Protein AF-A0A1C6ETU0-F1 (afdb_monomer_lite)

Secondary structure (DSSP, 8-state):
-HHHHHHHHHHHHHHHHHHHHHHHHHHHTTS-HHHHHIIIIIHHHHHHHSSHHHHHHHHHHHHHHHHTT--THHHHHHHHHHHHHHHHHHHHHHHTT---TTT--S--GGGT-

Structure (mmCIF, N/CA/C/O backbone):
data_AF-A0A1C6ETU0-F1
#
_entry.id   AF-A0A1C6ETU0-F1
#
loop_
_atom_site.group_PDB
_atom_site.id
_atom_site.type_symbol
_atom_site.label_atom_id
_atom_site.label_alt_id
_atom_site.label_comp_id
_atom_site.label_asym_id
_atom_site.label_entity_id
_atom_site.label_seq_id
_atom_site.pdbx_PDB_ins_code
_atom_site.Cartn_x
_atom_site.Cartn_y
_atom_site.Cartn_z
_atom_site.occupancy
_atom_site.B_iso_or_equiv
_atom_site.auth_seq_id
_atom_site.auth_comp_id
_atom_site.auth_asym_id
_atom_site.auth_atom_id
_atom_site.pdbx_PDB_model_num
ATOM 1 N N . MET A 1 1 ? 36.230 11.375 -12.201 1.00 64.69 1 MET A N 1
ATOM 2 C CA . MET A 1 1 ? 35.262 11.366 -11.079 1.00 64.69 1 MET A CA 1
ATOM 3 C C . MET A 1 1 ? 34.368 12.605 -11.121 1.00 64.69 1 MET A C 1
ATOM 5 O O . MET A 1 1 ? 33.172 12.441 -11.279 1.00 64.69 1 MET A O 1
ATOM 9 N N . VAL A 1 2 ? 34.939 13.817 -11.151 1.00 74.12 2 VAL A N 1
ATOM 10 C CA . VAL A 1 2 ? 34.205 15.101 -11.239 1.00 74.12 2 VAL A CA 1
ATOM 11 C C . VAL A 1 2 ? 33.276 15.207 -12.459 1.00 74.12 2 VAL A C 1
ATOM 13 O O . VAL A 1 2 ? 32.0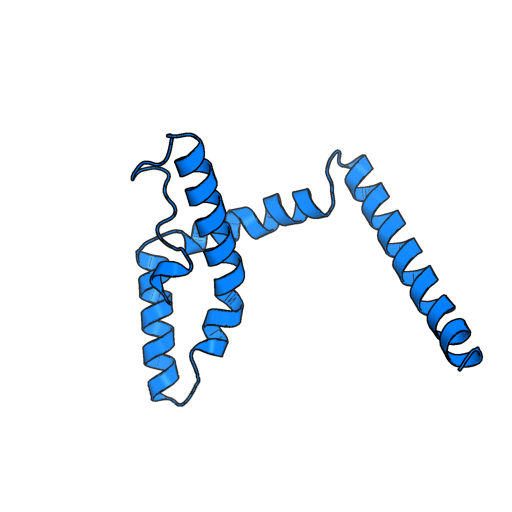99 15.504 -12.306 1.00 74.12 2 VAL A O 1
ATOM 16 N N . SER A 1 3 ? 33.759 14.878 -13.664 1.00 79.31 3 SER A N 1
ATOM 17 C CA . SER A 1 3 ? 32.939 14.939 -14.889 1.00 79.31 3 SER A CA 1
ATOM 18 C C . SER A 1 3 ? 31.667 14.078 -14.821 1.00 79.31 3 SER A C 1
ATOM 20 O O . SER A 1 3 ? 30.626 14.526 -15.286 1.00 79.31 3 SER A O 1
ATOM 22 N N . LYS A 1 4 ? 31.700 12.907 -14.164 1.00 78.19 4 LYS A N 1
ATOM 23 C CA . LYS A 1 4 ? 30.503 12.063 -13.994 1.00 78.19 4 LYS A CA 1
ATOM 24 C C . LYS A 1 4 ? 29.452 12.728 -13.096 1.00 78.19 4 LYS A C 1
ATOM 26 O O . LYS A 1 4 ? 28.267 12.635 -13.395 1.00 78.19 4 LYS A O 1
ATOM 31 N N . SER A 1 5 ? 29.875 13.437 -12.048 1.00 78.44 5 SER A N 1
ATOM 32 C CA . SER A 1 5 ? 28.970 14.209 -11.188 1.00 78.44 5 SER A CA 1
ATOM 33 C C . SER A 1 5 ? 28.330 15.386 -11.935 1.00 78.44 5 SER A C 1
ATOM 35 O O . SER A 1 5 ? 27.138 15.624 -11.780 1.00 78.44 5 SER A O 1
ATOM 37 N N . PHE A 1 6 ? 29.080 16.075 -12.805 1.00 80.62 6 PHE A N 1
ATOM 38 C CA . PHE A 1 6 ? 28.527 17.138 -13.657 1.00 80.62 6 PHE A CA 1
ATOM 39 C C . PHE A 1 6 ? 27.579 16.600 -14.738 1.00 80.62 6 PHE A C 1
ATOM 41 O O . PHE A 1 6 ? 26.575 17.238 -15.037 1.00 80.62 6 PHE A O 1
ATOM 48 N N . THR A 1 7 ? 27.833 15.409 -15.286 1.00 87.12 7 THR A N 1
ATOM 49 C CA . THR A 1 7 ? 26.896 14.761 -16.218 1.00 87.12 7 THR A CA 1
ATOM 50 C C . THR A 1 7 ? 25.598 14.342 -15.525 1.00 87.12 7 THR A C 1
ATOM 52 O O . THR A 1 7 ? 24.532 14.490 -16.113 1.00 87.12 7 THR A O 1
ATOM 55 N N . ALA A 1 8 ? 25.655 13.876 -14.273 1.00 90.31 8 ALA A N 1
ATOM 56 C CA . ALA A 1 8 ? 24.465 13.527 -13.490 1.00 90.31 8 ALA A CA 1
ATOM 57 C C . ALA A 1 8 ? 23.627 14.751 -13.063 1.00 90.31 8 ALA A C 1
ATOM 59 O O . ALA A 1 8 ? 22.438 14.610 -12.775 1.00 90.31 8 ALA A O 1
ATOM 60 N N . LEU A 1 9 ? 24.219 15.951 -13.062 1.00 92.75 9 LEU A N 1
ATOM 61 C CA . LEU A 1 9 ? 23.538 17.190 -12.685 1.00 92.75 9 LEU A CA 1
ATOM 62 C C . LEU A 1 9 ? 22.374 17.521 -13.626 1.00 92.75 9 LEU A C 1
ATOM 64 O O . LEU A 1 9 ? 21.317 17.937 -13.162 1.00 92.75 9 LEU A O 1
ATOM 68 N N . VAL A 1 10 ? 22.546 17.313 -14.935 1.00 92.00 10 VAL A N 1
ATOM 69 C CA . VAL A 1 10 ? 21.516 17.663 -15.926 1.00 92.00 10 VAL A CA 1
ATOM 70 C C . VAL A 1 10 ? 20.253 16.801 -15.756 1.00 92.00 10 VAL A C 1
ATOM 72 O O . VAL A 1 10 ? 19.179 17.383 -15.586 1.00 92.00 10 VAL A O 1
ATOM 75 N N . PRO A 1 11 ? 20.332 15.453 -15.693 1.00 93.75 11 PRO A N 1
ATOM 76 C CA . PRO A 1 11 ? 19.182 14.626 -15.328 1.00 93.75 11 PRO A CA 1
ATOM 77 C C . PRO A 1 11 ? 18.592 14.986 -13.959 1.00 93.75 11 PRO A C 1
ATOM 79 O O . PRO A 1 11 ? 17.373 15.028 -13.817 1.00 93.75 11 PRO A O 1
ATOM 82 N N . GLY A 1 12 ? 19.434 15.292 -12.965 1.00 95.81 12 GLY A N 1
ATOM 83 C CA . GLY A 1 12 ? 18.983 15.666 -11.623 1.00 95.81 12 GLY A CA 1
ATOM 84 C C . GLY A 1 12 ? 18.130 16.936 -11.608 1.00 95.81 12 GLY A C 1
ATOM 85 O O . GLY A 1 12 ? 17.050 16.941 -11.020 1.00 95.81 12 GLY A O 1
ATOM 86 N N . ILE A 1 13 ? 18.565 17.988 -12.308 1.00 96.19 13 ILE A N 1
ATOM 87 C CA . ILE A 1 13 ? 17.804 19.240 -12.438 1.00 96.19 13 ILE A CA 1
ATOM 88 C C . ILE A 1 13 ? 16.452 18.977 -13.105 1.00 96.19 13 ILE A C 1
ATOM 90 O O . ILE A 1 13 ? 15.437 19.480 -12.632 1.00 96.19 13 ILE A O 1
ATOM 94 N N . ILE A 1 14 ? 16.415 18.160 -14.162 1.00 96.50 14 ILE A N 1
ATOM 95 C CA . ILE A 1 14 ? 15.161 17.830 -14.852 1.00 96.50 14 ILE A CA 1
ATOM 96 C C . ILE A 1 14 ? 14.187 17.120 -13.900 1.00 96.50 14 ILE A C 1
ATOM 98 O O . ILE A 1 14 ? 13.024 17.510 -13.822 1.00 96.50 14 ILE A O 1
ATOM 102 N N . VAL A 1 15 ? 14.655 16.131 -13.132 1.00 96.88 15 VAL A N 1
ATOM 103 C CA . VAL A 1 15 ? 13.821 15.419 -12.147 1.00 96.88 15 VAL A CA 1
ATOM 104 C C . VAL A 1 15 ? 13.291 16.368 -11.073 1.00 96.88 15 VAL A C 1
ATOM 106 O O . VAL A 1 15 ? 12.105 16.307 -10.745 1.00 96.88 15 VAL A O 1
ATOM 109 N N . VAL A 1 16 ? 14.131 17.266 -10.546 1.00 97.19 16 VAL A N 1
ATOM 110 C CA . VAL A 1 16 ? 13.714 18.251 -9.534 1.00 97.19 16 VAL A CA 1
ATOM 111 C C . VAL A 1 16 ? 12.669 19.206 -10.102 1.00 97.19 16 VAL A C 1
ATOM 113 O O . VAL A 1 16 ? 11.655 19.442 -9.452 1.00 97.19 16 VAL A O 1
ATOM 116 N N . LEU A 1 17 ? 12.871 19.717 -11.319 1.00 97.69 17 LEU A N 1
ATOM 117 C CA . LEU A 1 17 ? 11.917 20.616 -11.969 1.00 97.69 17 LEU A CA 1
ATOM 118 C C . LEU A 1 17 ? 10.567 19.934 -12.202 1.00 97.69 17 LEU A C 1
ATOM 120 O O . LEU A 1 17 ? 9.536 20.504 -11.854 1.00 97.69 17 LEU A O 1
ATOM 124 N N . ILE A 1 18 ? 10.561 18.704 -12.725 1.00 96.81 18 ILE A N 1
ATOM 125 C CA . ILE A 1 18 ? 9.328 17.922 -12.903 1.00 96.81 18 ILE A CA 1
ATOM 126 C C . ILE A 1 18 ? 8.642 17.694 -11.552 1.00 96.81 18 ILE A C 1
ATOM 128 O O . ILE A 1 18 ? 7.442 17.927 -11.428 1.00 96.81 18 ILE A O 1
ATOM 132 N N . SER A 1 19 ? 9.397 17.293 -10.527 1.00 95.81 19 SER A N 1
ATOM 133 C CA . SER A 1 19 ? 8.854 17.052 -9.184 1.00 95.81 19 SER A CA 1
ATOM 134 C C . SER A 1 19 ? 8.251 18.320 -8.576 1.00 95.81 19 SER A C 1
ATOM 136 O O . SER A 1 19 ? 7.194 18.256 -7.954 1.00 95.81 19 SER A O 1
ATOM 138 N N . LEU A 1 20 ? 8.882 19.479 -8.787 1.00 96.44 20 LEU A N 1
ATOM 139 C CA . LEU A 1 20 ? 8.386 20.768 -8.307 1.00 96.44 20 LEU A CA 1
ATOM 140 C C . LEU A 1 20 ? 7.099 21.182 -9.027 1.00 96.44 20 LEU A C 1
ATOM 142 O O . LEU A 1 20 ? 6.160 21.638 -8.379 1.00 96.44 20 LEU A O 1
ATOM 146 N N . ILE A 1 21 ? 7.029 20.984 -10.347 1.00 96.81 21 ILE A N 1
ATOM 147 C CA . ILE A 1 21 ? 5.814 21.241 -11.132 1.00 96.81 21 ILE A CA 1
ATOM 148 C C . ILE A 1 21 ? 4.669 20.354 -10.636 1.00 96.81 21 ILE A C 1
ATOM 150 O O . ILE A 1 21 ? 3.583 20.860 -10.358 1.00 96.81 21 ILE A O 1
ATOM 154 N N . LEU A 1 22 ? 4.912 19.050 -10.474 1.00 95.38 22 LEU A N 1
ATOM 155 C CA . LEU A 1 22 ? 3.914 18.116 -9.950 1.00 95.38 22 LEU A CA 1
ATOM 156 C C . LEU A 1 22 ? 3.460 18.517 -8.544 1.00 95.38 22 LEU A C 1
ATOM 158 O O . LEU A 1 22 ? 2.261 18.566 -8.284 1.00 95.38 22 LEU A O 1
ATOM 162 N N . ASN A 1 23 ? 4.393 18.861 -7.654 1.00 95.12 23 ASN A N 1
ATOM 163 C CA . ASN A 1 23 ? 4.058 19.337 -6.315 1.00 95.12 23 ASN A CA 1
ATOM 164 C C . ASN A 1 23 ? 3.177 20.595 -6.361 1.00 95.12 23 ASN A C 1
ATOM 166 O O . ASN A 1 23 ? 2.165 20.640 -5.668 1.00 95.12 23 ASN A O 1
ATOM 170 N N . GLY A 1 24 ? 3.502 21.561 -7.226 1.00 96.06 24 GLY A N 1
ATOM 171 C CA . GLY A 1 24 ? 2.680 22.748 -7.451 1.00 96.06 24 GLY A CA 1
ATOM 172 C C . GLY A 1 24 ? 1.253 22.405 -7.887 1.00 96.06 24 GLY A C 1
ATOM 173 O O . GLY A 1 24 ? 0.305 22.941 -7.320 1.00 96.06 24 GLY A O 1
ATOM 174 N N . ILE A 1 25 ? 1.083 21.470 -8.830 1.00 96.56 25 ILE A N 1
ATOM 175 C CA . ILE A 1 25 ? -0.241 20.998 -9.276 1.00 96.56 25 ILE A CA 1
ATOM 176 C C . ILE A 1 25 ? -1.044 20.429 -8.098 1.00 96.56 25 ILE A C 1
ATOM 178 O O . ILE A 1 25 ? -2.189 20.828 -7.895 1.00 96.56 25 ILE A O 1
ATOM 182 N N . PHE A 1 26 ? -0.450 19.544 -7.293 1.00 95.81 26 PHE A N 1
ATOM 183 C CA . PHE A 1 26 ? -1.144 18.959 -6.142 1.00 95.81 26 PHE A CA 1
ATOM 184 C C . PHE A 1 26 ? -1.487 20.000 -5.070 1.00 95.81 26 PHE A C 1
ATOM 186 O O . PHE A 1 26 ? -2.593 19.966 -4.530 1.00 95.81 26 PHE A O 1
ATOM 193 N N . LEU A 1 27 ? -0.609 20.981 -4.834 1.00 95.06 27 LEU A N 1
ATOM 194 C CA . LEU A 1 27 ? -0.899 22.100 -3.934 1.00 95.06 27 LEU A CA 1
ATOM 195 C C . LEU A 1 27 ? -2.107 22.920 -4.407 1.00 95.06 27 LEU A C 1
ATOM 197 O O . LEU A 1 27 ? -2.957 23.262 -3.587 1.00 95.06 27 LEU A O 1
ATOM 201 N N . PHE A 1 28 ? -2.241 23.185 -5.713 1.00 94.75 28 PHE A N 1
ATOM 202 C CA . PHE A 1 28 ? -3.439 23.838 -6.267 1.00 94.75 28 PHE A CA 1
ATOM 203 C C . PHE A 1 28 ? -4.710 22.997 -6.099 1.00 94.75 28 PHE A C 1
ATOM 205 O O . PHE A 1 28 ? -5.798 23.553 -5.965 1.00 94.75 28 PHE A O 1
ATOM 212 N N . MET A 1 29 ? -4.582 21.671 -6.075 1.00 93.62 29 MET A N 1
ATOM 213 C CA . MET A 1 29 ? -5.677 20.742 -5.778 1.00 93.62 29 MET A CA 1
ATOM 214 C C . MET A 1 29 ? -5.961 20.607 -4.269 1.00 93.62 29 MET A C 1
ATOM 216 O O . MET A 1 29 ? -6.861 19.860 -3.892 1.00 93.62 29 MET A O 1
ATOM 220 N N . GLY A 1 30 ? -5.214 21.302 -3.401 1.00 95.06 30 GLY A N 1
ATOM 221 C CA . GLY A 1 30 ? -5.379 21.245 -1.946 1.00 95.06 30 GLY A CA 1
ATOM 222 C C . GLY A 1 30 ? -4.907 19.933 -1.312 1.00 95.06 30 GLY A C 1
ATOM 223 O O . GLY A 1 30 ? -5.371 19.578 -0.232 1.00 95.06 30 GLY A O 1
ATOM 224 N N . THR A 1 31 ? -4.016 19.193 -1.975 1.00 95.38 31 THR A N 1
ATOM 225 C CA . THR A 1 31 ? -3.502 17.899 -1.504 1.00 95.38 31 THR A CA 1
ATOM 226 C C . THR A 1 31 ? -1.989 17.795 -1.716 1.00 95.38 31 THR A C 1
ATOM 228 O O . THR A 1 31 ? -1.357 18.679 -2.296 1.00 95.38 31 THR A O 1
ATOM 231 N N . THR A 1 32 ? -1.376 16.716 -1.241 1.00 95.62 32 THR A N 1
ATOM 232 C CA . THR A 1 32 ? -0.001 16.360 -1.604 1.00 95.62 32 THR A CA 1
ATOM 233 C C . THR A 1 32 ? -0.026 15.223 -2.621 1.00 95.62 32 THR A C 1
ATOM 235 O O . THR A 1 32 ? -0.980 14.454 -2.681 1.00 95.62 32 THR A O 1
ATOM 238 N N . MET A 1 33 ? 1.032 15.074 -3.425 1.00 93.69 33 MET A N 1
ATOM 239 C CA . MET A 1 33 ? 1.142 13.924 -4.336 1.00 93.69 33 MET A CA 1
ATOM 240 C C . MET A 1 33 ? 1.008 12.596 -3.577 1.00 93.69 33 MET A C 1
ATOM 242 O O . MET A 1 33 ? 0.369 11.666 -4.059 1.00 93.69 33 MET A O 1
ATOM 246 N N . HIS A 1 34 ? 1.607 12.525 -2.386 1.00 93.25 34 HIS A N 1
ATOM 247 C CA . HIS A 1 34 ? 1.542 11.349 -1.532 1.00 93.25 34 HIS A CA 1
ATOM 248 C C . HIS A 1 34 ? 0.107 11.071 -1.080 1.00 93.25 34 HIS A C 1
ATOM 250 O O . HIS A 1 34 ? -0.376 9.961 -1.277 1.00 93.25 34 HIS A O 1
ATOM 256 N N . ASP A 1 35 ? -0.595 12.076 -0.555 1.00 94.38 35 ASP A N 1
ATOM 257 C CA . ASP A 1 35 ? -1.973 11.910 -0.082 1.00 94.38 35 ASP A CA 1
ATOM 258 C C . ASP A 1 35 ? -2.932 11.604 -1.229 1.00 94.38 35 ASP A C 1
ATOM 260 O O . ASP A 1 35 ? -3.842 10.793 -1.074 1.00 94.38 35 ASP A O 1
ATOM 264 N N . PHE A 1 36 ? -2.711 12.185 -2.408 1.00 95.06 36 PHE A N 1
ATOM 265 C CA . PHE A 1 36 ? -3.481 11.855 -3.600 1.00 95.06 36 PHE A CA 1
ATOM 266 C C . PHE A 1 36 ? -3.308 10.383 -3.990 1.00 95.06 36 PHE A C 1
ATOM 268 O O . PHE A 1 36 ? -4.294 9.678 -4.181 1.00 95.06 36 PHE A O 1
ATOM 275 N N . ILE A 1 37 ? -2.069 9.886 -4.068 1.00 94.06 37 ILE A N 1
ATOM 276 C CA . ILE A 1 37 ? -1.806 8.469 -4.370 1.00 94.06 37 ILE A CA 1
ATOM 277 C C . ILE A 1 37 ? -2.375 7.574 -3.265 1.00 94.06 37 ILE A C 1
ATOM 279 O O . ILE A 1 37 ? -3.008 6.560 -3.557 1.00 94.06 37 ILE A O 1
ATOM 283 N N . TYR A 1 38 ? -2.193 7.953 -2.002 1.00 94.19 38 TYR A N 1
ATOM 284 C CA . TYR A 1 38 ? -2.719 7.214 -0.863 1.00 94.19 38 TYR A CA 1
ATOM 285 C C . TYR A 1 38 ? -4.244 7.073 -0.952 1.00 94.19 38 TYR A C 1
ATOM 287 O O . TYR A 1 38 ? -4.769 5.964 -0.918 1.00 94.19 38 TYR A O 1
ATOM 295 N N . THR A 1 39 ? -4.958 8.178 -1.145 1.00 94.25 39 THR A N 1
ATOM 296 C CA . THR A 1 39 ? -6.427 8.200 -1.173 1.00 94.25 39 THR A CA 1
ATOM 297 C C . THR A 1 39 ? -7.017 7.556 -2.425 1.00 94.25 39 THR A C 1
ATOM 299 O O . THR A 1 39 ? -7.982 6.803 -2.321 1.00 94.25 39 THR A O 1
ATOM 302 N N . VAL A 1 40 ? -6.453 7.822 -3.606 1.00 95.06 40 VAL A N 1
ATOM 303 C CA . VAL A 1 40 ? -7.011 7.354 -4.886 1.00 95.06 40 VAL A CA 1
ATOM 304 C C . VAL A 1 40 ? -6.613 5.913 -5.196 1.00 95.06 40 VAL A C 1
ATOM 306 O O . VAL A 1 40 ? -7.390 5.190 -5.816 1.00 95.06 40 VAL A O 1
ATOM 309 N N . LEU A 1 41 ? -5.415 5.486 -4.789 1.00 94.44 41 LEU A N 1
ATOM 310 C CA . LEU A 1 41 ? -4.871 4.173 -5.136 1.00 94.44 41 LEU A CA 1
ATOM 311 C C . LEU A 1 41 ? -4.719 3.267 -3.913 1.00 94.44 41 LEU A C 1
ATOM 313 O O . LEU A 1 41 ? -5.250 2.158 -3.909 1.00 94.44 41 LEU A O 1
ATOM 317 N N . GLN A 1 42 ? -4.007 3.712 -2.875 1.00 94.38 42 GLN A N 1
ATOM 318 C CA . GLN A 1 42 ? -3.657 2.829 -1.760 1.00 94.38 42 GLN A CA 1
ATOM 319 C C . GLN A 1 42 ? -4.878 2.421 -0.927 1.00 94.38 42 GLN A C 1
ATOM 321 O O . GLN A 1 42 ? -5.014 1.246 -0.609 1.00 94.38 42 GLN A O 1
ATOM 326 N N . VAL A 1 43 ? -5.770 3.348 -0.565 1.00 93.62 43 VAL A N 1
ATOM 327 C CA . VAL A 1 43 ? -6.960 3.065 0.262 1.00 93.62 43 VAL A CA 1
ATOM 328 C C . VAL A 1 43 ? -7.908 2.063 -0.418 1.00 93.62 43 VAL A C 1
ATOM 330 O O . VAL A 1 43 ? -8.231 1.055 0.214 1.00 93.62 43 VAL A O 1
ATOM 333 N N . PRO A 1 44 ? -8.303 2.229 -1.698 1.00 94.25 44 PRO A N 1
ATOM 334 C CA . PRO A 1 44 ? -9.129 1.231 -2.377 1.00 94.25 44 PRO A CA 1
ATOM 335 C C . PRO A 1 44 ? -8.462 -0.145 -2.457 1.00 94.25 44 PRO A C 1
ATOM 337 O O . PRO A 1 44 ? -9.113 -1.157 -2.209 1.00 94.25 44 PRO A O 1
ATOM 340 N N . LEU A 1 45 ? -7.162 -0.196 -2.770 1.00 93.75 45 LEU A N 1
ATOM 341 C CA . LEU A 1 45 ? -6.431 -1.460 -2.867 1.00 93.75 45 LEU A CA 1
ATOM 342 C C . LEU A 1 45 ? -6.274 -2.152 -1.505 1.00 93.75 45 LEU A C 1
ATOM 344 O O . LEU A 1 45 ? -6.445 -3.365 -1.433 1.00 93.75 45 LEU A O 1
ATOM 348 N N . GLN A 1 46 ? -6.014 -1.400 -0.433 1.00 93.50 46 GLN A N 1
ATOM 349 C CA . GLN A 1 46 ? -5.981 -1.917 0.942 1.00 93.50 46 GLN A CA 1
ATOM 350 C C . GLN A 1 46 ? -7.322 -2.540 1.341 1.00 93.50 46 GLN A C 1
ATOM 352 O O . GLN A 1 46 ? -7.347 -3.641 1.893 1.00 93.50 46 GLN A O 1
ATOM 357 N N . GLY A 1 47 ? -8.434 -1.883 0.991 1.00 90.94 47 GLY A N 1
ATOM 358 C CA . GLY A 1 47 ? -9.781 -2.403 1.228 1.00 90.94 47 GLY A CA 1
ATOM 359 C C . GLY A 1 47 ? -10.073 -3.706 0.475 1.00 90.94 47 GLY A C 1
ATOM 360 O O . GLY A 1 47 ? -10.763 -4.578 0.995 1.00 90.94 47 GLY A O 1
ATOM 361 N N . LEU A 1 48 ? -9.509 -3.893 -0.724 1.00 92.00 48 LEU A N 1
ATOM 362 C CA . LEU A 1 48 ? -9.619 -5.168 -1.447 1.00 92.00 48 LEU A CA 1
ATOM 363 C C . LEU A 1 48 ? -8.832 -6.290 -0.764 1.00 92.00 48 LEU A C 1
ATOM 365 O O . LEU A 1 48 ? -9.243 -7.449 -0.823 1.00 92.00 48 LEU A O 1
ATOM 369 N N . THR A 1 49 ? -7.712 -5.963 -0.118 1.00 93.69 49 THR A N 1
ATOM 370 C CA . THR A 1 49 ? -6.844 -6.950 0.533 1.00 93.69 49 THR A CA 1
ATOM 371 C C . THR A 1 49 ? -7.143 -7.163 2.011 1.00 93.69 49 THR A C 1
ATOM 373 O O . THR A 1 49 ? -6.522 -8.033 2.603 1.00 93.69 49 THR A O 1
ATOM 376 N N . SER A 1 50 ? -8.066 -6.421 2.627 1.00 94.00 50 SER A N 1
ATOM 377 C CA . SER A 1 50 ? -8.297 -6.456 4.081 1.00 94.00 50 SER A CA 1
ATOM 378 C C . SER A 1 50 ? -9.145 -7.631 4.575 1.00 94.00 50 SER A C 1
ATOM 380 O O . SER A 1 50 ? -9.262 -7.833 5.782 1.00 94.00 50 SER A O 1
ATOM 382 N N . SER A 1 51 ? -9.726 -8.434 3.682 1.00 93.69 51 SER A N 1
ATOM 383 C CA . SER A 1 51 ? -10.678 -9.491 4.043 1.00 93.69 51 SER A CA 1
ATOM 384 C C . SER A 1 51 ? -10.045 -10.881 4.198 1.00 93.69 51 SER A C 1
ATOM 386 O O . SER A 1 51 ? -9.009 -11.195 3.607 1.00 93.69 51 SER A O 1
ATOM 388 N N . VAL A 1 52 ? -10.723 -11.767 4.941 1.00 93.19 52 VAL A N 1
ATOM 389 C CA . VAL A 1 52 ? -10.357 -13.197 5.051 1.00 93.19 52 VAL A CA 1
ATOM 390 C C . VAL A 1 52 ? -10.324 -13.857 3.672 1.00 93.19 52 VAL A C 1
ATOM 392 O O . VAL A 1 52 ? -9.437 -14.657 3.372 1.00 93.19 52 VAL A O 1
ATOM 395 N N . GLN A 1 53 ? -11.290 -13.515 2.819 1.00 93.56 53 GLN A N 1
ATOM 396 C CA . GLN A 1 53 ? -11.407 -14.043 1.465 1.00 93.56 53 GLN A CA 1
ATOM 397 C C . GLN A 1 53 ? -10.197 -13.645 0.618 1.00 93.56 53 GLN A C 1
ATOM 399 O O . GLN A 1 53 ? -9.667 -14.485 -0.108 1.00 93.56 53 GLN A O 1
ATOM 404 N N . ALA A 1 54 ? -9.720 -12.403 0.751 1.00 93.19 54 ALA A N 1
ATOM 405 C CA . ALA A 1 54 ? -8.534 -11.934 0.044 1.00 93.19 54 ALA A CA 1
ATOM 406 C C . ALA A 1 54 ? -7.284 -12.731 0.442 1.00 93.19 54 ALA A C 1
ATOM 408 O O . ALA A 1 54 ? -6.594 -13.255 -0.432 1.00 93.19 54 ALA A O 1
ATOM 409 N N . ILE A 1 55 ? -7.030 -12.912 1.742 1.00 94.94 55 ILE A N 1
ATOM 410 C CA . ILE A 1 55 ? -5.891 -13.715 2.219 1.00 94.94 55 ILE A CA 1
ATOM 411 C C . ILE A 1 55 ? -5.999 -15.175 1.792 1.00 94.94 55 ILE A C 1
ATOM 413 O O . ILE A 1 55 ? -5.017 -15.765 1.344 1.00 94.94 55 ILE A O 1
ATOM 417 N N . THR A 1 56 ? -7.194 -15.755 1.874 1.00 95.19 56 THR A N 1
ATOM 418 C CA . THR A 1 56 ? -7.424 -17.141 1.443 1.00 95.19 56 THR A CA 1
ATOM 419 C C . THR A 1 56 ? -7.130 -17.304 -0.049 1.00 95.19 56 THR A C 1
ATOM 421 O O . THR A 1 56 ? -6.499 -18.281 -0.455 1.00 95.19 56 THR A O 1
ATOM 424 N N . MET A 1 57 ? -7.528 -16.330 -0.874 1.00 95.44 57 MET A N 1
ATOM 425 C CA . MET A 1 57 ? -7.220 -16.308 -2.304 1.00 95.44 57 MET A CA 1
ATOM 426 C C . MET A 1 57 ? -5.712 -16.186 -2.557 1.00 95.44 57 MET A C 1
ATOM 428 O O . MET A 1 57 ? -5.183 -16.917 -3.393 1.00 95.44 57 MET A O 1
ATOM 432 N N . VAL A 1 58 ? -5.005 -15.326 -1.813 1.00 95.44 58 VAL A N 1
ATOM 433 C CA . VAL A 1 58 ? -3.538 -15.189 -1.897 1.00 95.44 58 VAL A CA 1
ATOM 434 C C . VAL A 1 58 ? -2.843 -16.504 -1.540 1.00 95.44 58 VAL A C 1
ATOM 436 O O . VAL A 1 58 ? -2.017 -16.985 -2.313 1.00 95.44 58 VAL A O 1
ATOM 439 N N . ALA A 1 59 ? -3.213 -17.137 -0.425 1.00 94.62 59 ALA A N 1
ATOM 440 C CA . ALA A 1 59 ? -2.654 -18.425 -0.015 1.00 94.62 59 ALA A CA 1
ATOM 441 C C . ALA A 1 59 ? -2.933 -19.533 -1.049 1.00 94.62 59 ALA A C 1
ATOM 443 O O . ALA A 1 59 ? -2.049 -20.330 -1.369 1.00 94.62 59 ALA A O 1
ATOM 444 N N . THR A 1 60 ? -4.137 -19.542 -1.630 1.00 95.88 60 THR A N 1
ATOM 445 C CA . THR A 1 60 ? -4.523 -20.486 -2.690 1.00 95.88 60 THR A CA 1
ATOM 446 C C . THR A 1 60 ? -3.693 -20.276 -3.955 1.00 95.88 60 THR A C 1
ATOM 448 O O . THR A 1 60 ? -3.176 -21.244 -4.510 1.00 95.88 60 THR A O 1
ATOM 451 N N . LEU A 1 61 ? -3.519 -19.026 -4.396 1.00 96.38 61 LEU A N 1
ATOM 452 C CA . LEU A 1 61 ? -2.668 -18.677 -5.536 1.00 96.38 61 LEU A CA 1
ATOM 453 C C . LEU A 1 61 ? -1.216 -19.082 -5.291 1.00 96.38 61 LEU A C 1
ATOM 455 O O . LEU A 1 61 ? -0.606 -19.679 -6.172 1.00 96.38 61 LEU A O 1
ATOM 459 N N . ASN A 1 62 ? -0.685 -18.819 -4.098 1.00 95.94 62 ASN A N 1
ATOM 460 C CA . ASN A 1 62 ? 0.673 -19.209 -3.725 1.00 95.94 62 ASN A CA 1
ATOM 461 C C . ASN A 1 62 ? 0.870 -20.725 -3.822 1.00 95.94 62 ASN A C 1
ATOM 463 O O . ASN A 1 62 ? 1.827 -21.175 -4.450 1.00 95.94 62 ASN A O 1
ATOM 467 N N . GLY A 1 63 ? -0.053 -21.516 -3.265 1.00 95.69 63 GL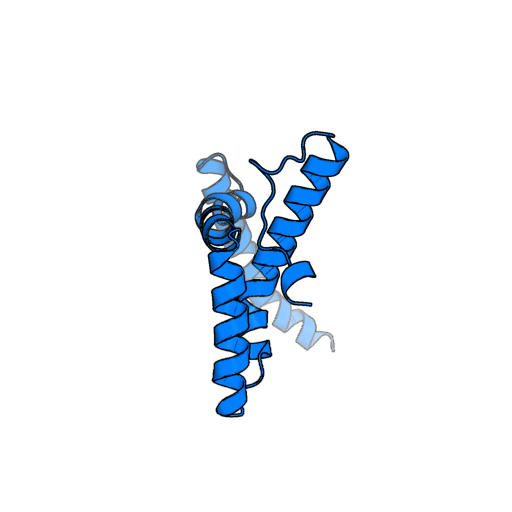Y A N 1
ATOM 468 C CA . GLY A 1 63 ? -0.002 -22.977 -3.358 1.00 95.69 63 GLY A CA 1
ATOM 469 C C . GLY A 1 63 ? -0.149 -23.491 -4.792 1.00 95.69 63 GLY A C 1
ATOM 470 O O . GLY A 1 63 ? 0.627 -24.343 -5.228 1.00 95.69 63 GLY A O 1
ATOM 471 N N . LEU A 1 64 ? -1.107 -22.946 -5.548 1.00 97.69 64 LEU A N 1
ATOM 472 C CA . LEU A 1 64 ? -1.380 -23.348 -6.928 1.00 97.69 64 LEU A CA 1
ATOM 473 C C . LEU A 1 64 ? -0.205 -23.031 -7.855 1.00 97.69 64 LEU A C 1
ATOM 475 O O . LEU A 1 64 ? 0.212 -23.887 -8.628 1.00 97.69 64 LEU A O 1
ATOM 479 N N . LEU A 1 65 ? 0.360 -21.828 -7.767 1.00 97.31 65 LEU A N 1
ATOM 480 C CA . LEU A 1 65 ? 1.515 -21.425 -8.569 1.00 97.31 65 LEU A CA 1
ATOM 481 C C . LEU A 1 65 ? 2.764 -22.235 -8.207 1.00 97.31 65 LEU A C 1
ATOM 483 O O . LEU A 1 65 ? 3.528 -22.601 -9.104 1.00 97.31 65 LEU A O 1
ATOM 487 N N . TRP A 1 66 ? 2.925 -22.609 -6.935 1.00 97.19 66 TRP A N 1
ATOM 488 C CA . TRP A 1 66 ? 4.016 -23.486 -6.513 1.00 97.19 66 TRP A CA 1
ATOM 489 C C . TRP A 1 66 ? 3.954 -24.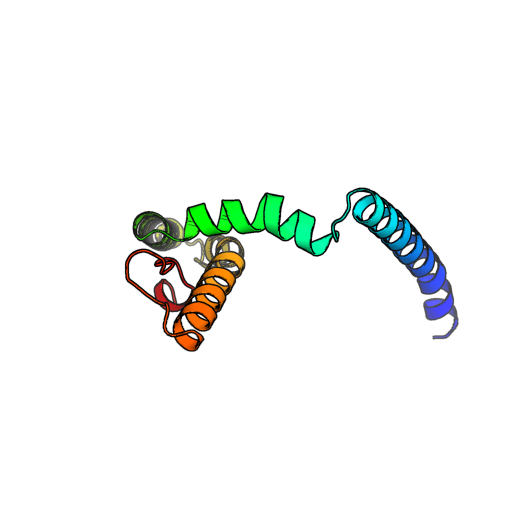859 -7.191 1.00 97.19 66 TRP A C 1
ATOM 491 O O . TRP A 1 66 ? 4.995 -25.391 -7.575 1.00 97.19 66 TRP A O 1
ATOM 501 N N . TRP A 1 67 ? 2.762 -25.431 -7.409 1.00 97.06 67 TRP A N 1
ATOM 502 C CA . TRP A 1 67 ? 2.619 -26.706 -8.137 1.00 97.06 67 TRP A CA 1
ATOM 503 C C . TRP A 1 67 ? 3.158 -26.630 -9.572 1.00 97.06 67 TRP A C 1
ATOM 505 O O . TRP A 1 67 ? 3.611 -27.636 -10.113 1.00 97.06 67 TRP A O 1
ATOM 515 N N . PHE A 1 68 ? 3.166 -25.434 -10.164 1.00 96.94 68 PHE A N 1
ATOM 516 C CA . PHE A 1 68 ? 3.760 -25.156 -11.472 1.00 96.94 68 PHE A CA 1
ATOM 517 C C . PHE A 1 68 ? 5.218 -24.663 -11.392 1.00 96.94 68 PHE A C 1
ATOM 519 O O . PHE A 1 68 ? 5.780 -24.247 -12.402 1.00 96.94 68 PHE A O 1
ATOM 526 N N . GLY A 1 69 ? 5.846 -24.701 -10.212 1.00 97.00 69 GLY A N 1
ATOM 527 C CA . GLY A 1 69 ? 7.231 -24.271 -9.988 1.00 97.00 69 GLY A CA 1
ATOM 528 C C . GLY A 1 69 ? 7.423 -22.756 -9.867 1.00 97.00 69 GLY A C 1
ATOM 529 O O . GLY A 1 69 ? 8.560 -22.285 -9.865 1.00 97.00 69 GLY A O 1
ATOM 530 N N . ILE A 1 70 ? 6.342 -21.978 -9.764 1.00 98.06 70 ILE A N 1
ATOM 531 C CA . ILE A 1 70 ? 6.398 -20.523 -9.604 1.00 98.06 70 ILE A CA 1
ATOM 532 C C . ILE A 1 70 ? 6.427 -20.190 -8.113 1.00 98.06 70 ILE A C 1
ATOM 534 O O . ILE A 1 70 ? 5.517 -20.528 -7.360 1.00 98.06 70 ILE A O 1
ATOM 538 N N . HIS A 1 71 ? 7.480 -19.496 -7.687 1.00 96.81 71 HIS A N 1
ATOM 539 C CA . HIS A 1 71 ? 7.662 -19.139 -6.287 1.00 96.81 71 HIS A CA 1
ATOM 540 C C . HIS 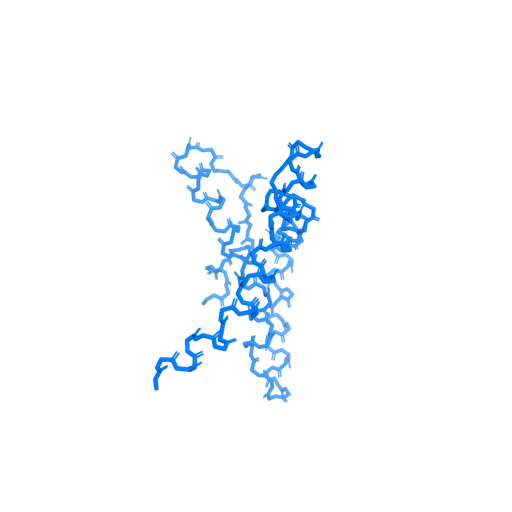A 1 71 ? 6.640 -18.061 -5.833 1.00 96.81 71 HIS A C 1
ATOM 542 O O . HIS A 1 71 ? 6.445 -17.079 -6.559 1.00 96.81 71 HIS A O 1
ATOM 548 N N . PRO A 1 72 ? 6.062 -18.152 -4.615 1.00 95.75 72 PRO A N 1
ATOM 549 C CA . PRO A 1 72 ? 5.078 -17.219 -4.049 1.00 95.75 72 PRO A CA 1
ATOM 550 C C . PRO A 1 72 ? 5.504 -15.759 -4.038 1.00 95.75 72 PRO A C 1
ATOM 552 O O . PRO A 1 72 ? 4.664 -14.869 -4.001 1.00 95.75 72 PRO A O 1
ATOM 555 N N . ILE A 1 73 ? 6.813 -15.497 -4.106 1.00 95.31 73 ILE A N 1
ATOM 556 C CA . ILE A 1 73 ? 7.355 -14.135 -4.184 1.00 95.31 73 ILE A CA 1
ATOM 557 C C . ILE A 1 73 ? 6.746 -13.334 -5.339 1.00 95.31 73 ILE A C 1
ATOM 559 O O . ILE A 1 73 ? 6.571 -12.132 -5.204 1.00 95.31 73 ILE A O 1
ATOM 563 N N . VAL A 1 74 ? 6.342 -13.987 -6.432 1.00 96.06 74 VAL A N 1
ATOM 564 C CA . VAL A 1 74 ? 5.676 -13.316 -7.557 1.00 96.06 74 VAL A CA 1
ATOM 565 C C . VAL A 1 74 ? 4.352 -12.669 -7.130 1.00 96.06 74 VAL A C 1
ATOM 567 O O . VAL A 1 74 ? 4.050 -11.561 -7.563 1.00 96.06 74 VAL A O 1
ATOM 570 N N . VAL A 1 75 ? 3.583 -13.326 -6.259 1.00 95.62 75 VAL A N 1
ATOM 571 C CA . VAL A 1 75 ? 2.323 -12.793 -5.715 1.00 95.62 75 VAL A CA 1
ATOM 572 C C . VAL A 1 75 ? 2.614 -11.875 -4.528 1.00 95.62 75 VAL A C 1
ATOM 574 O O . VAL A 1 75 ? 2.143 -10.737 -4.491 1.00 95.62 75 VAL A O 1
ATOM 577 N N . ASN A 1 76 ? 3.444 -12.331 -3.587 1.00 95.00 76 ASN A N 1
ATOM 578 C CA . ASN A 1 76 ? 3.743 -11.618 -2.344 1.00 95.00 76 ASN A CA 1
ATOM 579 C C . ASN A 1 76 ? 4.420 -10.260 -2.592 1.00 95.00 76 ASN A C 1
ATOM 581 O O . ASN A 1 76 ? 4.097 -9.291 -1.915 1.00 95.00 76 ASN A O 1
ATOM 585 N N . SER A 1 77 ? 5.284 -10.113 -3.603 1.00 94.62 77 SER A N 1
ATOM 586 C CA . SER A 1 77 ? 5.881 -8.808 -3.943 1.00 94.62 77 SER A CA 1
ATOM 587 C C . SER A 1 77 ? 4.854 -7.749 -4.356 1.00 94.62 77 SER A C 1
ATOM 589 O O . SER A 1 77 ? 5.145 -6.559 -4.250 1.00 94.62 77 SER A O 1
ATOM 591 N N . ILE A 1 78 ? 3.666 -8.164 -4.802 1.00 93.44 78 ILE A N 1
ATOM 592 C CA . ILE A 1 78 ? 2.569 -7.262 -5.162 1.00 93.44 78 ILE A CA 1
ATOM 593 C C . ILE A 1 78 ? 1.703 -6.959 -3.935 1.00 93.44 78 ILE A C 1
ATOM 595 O O . ILE A 1 78 ? 1.349 -5.803 -3.711 1.00 93.44 78 ILE A O 1
ATOM 599 N N . VAL A 1 79 ? 1.365 -7.974 -3.130 1.00 95.00 79 VAL A N 1
ATOM 600 C CA . VAL A 1 79 ? 0.418 -7.806 -2.011 1.00 95.00 79 VAL A CA 1
ATOM 601 C C . VAL A 1 79 ? 1.065 -7.291 -0.725 1.00 95.00 79 VAL A C 1
ATOM 603 O O . VAL A 1 79 ? 0.418 -6.561 0.023 1.00 95.00 79 VAL A O 1
ATOM 606 N N . ASN A 1 80 ? 2.340 -7.595 -0.465 1.00 95.38 80 ASN A N 1
ATOM 607 C CA . ASN A 1 80 ? 3.002 -7.270 0.803 1.00 95.38 80 ASN A CA 1
ATOM 608 C C . ASN A 1 80 ? 2.947 -5.781 1.181 1.00 95.38 80 ASN A C 1
ATOM 610 O O . ASN A 1 80 ? 2.706 -5.510 2.357 1.00 95.38 80 ASN A O 1
ATOM 614 N N . PRO A 1 81 ? 3.133 -4.804 0.270 1.00 94.25 81 PRO A N 1
ATOM 615 C CA . PRO A 1 81 ? 3.003 -3.391 0.628 1.00 94.25 81 PRO A CA 1
ATOM 616 C C . PRO A 1 81 ? 1.621 -3.042 1.199 1.00 94.25 81 PRO A C 1
ATOM 618 O O . PRO A 1 81 ? 1.533 -2.301 2.175 1.00 94.25 81 PRO A O 1
ATOM 621 N N . LEU A 1 82 ? 0.554 -3.626 0.643 1.00 95.88 82 LEU A N 1
ATOM 622 C CA . LEU A 1 82 ? -0.820 -3.413 1.105 1.00 95.88 82 LEU A CA 1
ATOM 623 C C . LEU A 1 82 ? -1.059 -4.092 2.457 1.00 95.88 82 LEU A C 1
ATOM 625 O O . LEU A 1 82 ? -1.603 -3.484 3.372 1.00 95.88 82 LEU A O 1
ATOM 629 N N . LEU A 1 83 ? -0.582 -5.327 2.613 1.00 96.06 83 LEU A N 1
ATOM 630 C CA . LEU A 1 83 ? -0.718 -6.084 3.858 1.00 96.06 83 LEU A CA 1
ATOM 631 C C . LEU A 1 83 ? 0.083 -5.473 5.020 1.00 96.06 83 LEU A C 1
ATOM 633 O O . LEU A 1 83 ? -0.347 -5.540 6.172 1.00 96.06 83 LEU A O 1
ATOM 637 N N . ASN A 1 84 ? 1.229 -4.849 4.732 1.00 96.12 84 ASN A N 1
ATOM 638 C CA . ASN A 1 84 ? 1.985 -4.073 5.716 1.00 96.12 84 ASN A CA 1
ATOM 639 C C . ASN A 1 84 ? 1.245 -2.791 6.107 1.00 96.12 84 ASN A C 1
ATOM 641 O O . ASN A 1 84 ? 1.181 -2.468 7.291 1.00 96.12 84 ASN A O 1
ATOM 645 N N . ALA A 1 85 ? 0.659 -2.080 5.141 1.00 95.56 85 ALA A N 1
ATOM 646 C CA . ALA A 1 85 ? -0.123 -0.883 5.426 1.00 95.56 85 ALA A CA 1
ATOM 647 C C . ALA A 1 85 ? -1.353 -1.203 6.304 1.00 95.56 85 ALA A C 1
ATOM 649 O O . ALA A 1 85 ? -1.549 -0.558 7.333 1.00 95.56 85 ALA A O 1
ATOM 650 N N . ASN A 1 86 ? -2.064 -2.295 6.003 1.00 96.56 86 ASN A N 1
ATOM 651 C CA . ASN A 1 86 ? -3.156 -2.821 6.828 1.00 96.56 86 ASN A CA 1
ATOM 652 C C . ASN A 1 86 ? -2.706 -3.175 8.261 1.00 96.56 86 ASN A C 1
ATOM 654 O O . ASN A 1 86 ? -3.418 -2.900 9.228 1.00 96.56 86 ASN A O 1
ATOM 658 N N . ALA A 1 87 ? -1.519 -3.775 8.418 1.00 96.31 87 ALA A N 1
ATOM 659 C CA . ALA A 1 87 ? -0.958 -4.096 9.733 1.00 96.31 87 ALA A CA 1
ATOM 660 C C . ALA A 1 87 ? -0.644 -2.835 10.556 1.00 96.31 87 ALA A C 1
ATOM 662 O O . ALA A 1 87 ? -0.883 -2.810 11.764 1.00 96.31 87 ALA A O 1
ATOM 663 N N . ILE A 1 88 ? -0.124 -1.788 9.907 1.00 96.25 88 ILE A N 1
ATOM 664 C CA . ILE A 1 88 ? 0.149 -0.495 10.546 1.00 96.25 88 ILE A CA 1
ATOM 665 C C . ILE A 1 88 ? -1.161 0.176 10.973 1.00 96.25 88 ILE A C 1
ATOM 667 O O . ILE A 1 88 ? -1.241 0.662 12.096 1.00 96.25 88 ILE A O 1
ATOM 671 N N . GLU A 1 89 ? -2.203 0.156 10.140 1.00 95.38 89 GLU A N 1
ATOM 672 C CA . GLU A 1 89 ? -3.513 0.714 10.503 1.00 95.38 89 GLU A CA 1
ATOM 673 C C . GLU A 1 89 ? -4.109 0.013 11.734 1.00 95.38 89 GLU A C 1
ATOM 675 O O . GLU A 1 89 ? -4.518 0.673 12.692 1.00 95.38 89 GLU A O 1
ATOM 680 N N . ASN A 1 90 ? -4.052 -1.321 11.778 1.00 96.62 90 ASN A N 1
ATOM 681 C CA . ASN A 1 90 ? -4.468 -2.080 12.958 1.00 96.62 90 ASN A CA 1
ATOM 682 C C . ASN A 1 90 ? -3.636 -1.736 14.200 1.00 96.62 90 ASN A C 1
ATOM 684 O O . ASN A 1 90 ? -4.178 -1.670 15.303 1.00 96.62 90 ASN A O 1
ATOM 688 N N . LEU A 1 91 ? -2.325 -1.527 14.042 1.00 96.94 91 LEU A N 1
ATOM 689 C CA . LEU A 1 91 ? -1.445 -1.129 15.139 1.00 96.94 91 LEU A CA 1
ATOM 690 C C . LEU A 1 91 ? -1.837 0.245 15.697 1.00 96.94 91 LEU A C 1
ATOM 692 O O . LEU A 1 91 ? -1.852 0.419 16.916 1.00 96.94 91 LEU A O 1
ATOM 696 N N . GLU A 1 92 ? -2.167 1.209 14.840 1.00 97.38 92 GLU A N 1
ATOM 697 C CA . GLU A 1 92 ? -2.616 2.534 15.278 1.00 97.38 92 GLU A CA 1
ATOM 698 C C . GLU A 1 92 ? -3.987 2.471 15.969 1.00 97.38 92 GLU A C 1
ATOM 700 O O . GLU A 1 92 ? -4.146 3.036 17.054 1.00 97.38 92 GLU A O 1
ATOM 705 N N . LEU A 1 93 ? -4.939 1.692 15.440 1.00 97.25 93 LEU A N 1
ATOM 706 C CA . LEU A 1 93 ? -6.218 1.418 16.114 1.00 97.25 93 LEU A CA 1
ATOM 707 C C . LEU A 1 93 ? -6.011 0.752 17.480 1.00 97.25 93 LEU A C 1
ATOM 709 O O . LEU A 1 93 ? -6.676 1.101 18.458 1.00 97.25 93 LEU A O 1
ATOM 713 N N . PHE A 1 94 ? -5.072 -0.189 17.573 1.00 97.50 94 PHE A N 1
ATOM 714 C CA . PHE A 1 94 ? -4.740 -0.866 18.823 1.00 97.50 94 PHE A CA 1
ATOM 715 C C . PHE A 1 94 ? -4.160 0.106 19.852 1.00 97.50 94 PHE A C 1
ATOM 717 O O . PHE A 1 94 ? -4.622 0.136 20.993 1.00 97.50 94 PHE A O 1
ATOM 724 N N . LYS A 1 95 ? -3.198 0.947 19.451 1.00 98.06 95 LYS A N 1
ATOM 725 C CA . LYS A 1 95 ? -2.613 1.988 20.314 1.00 98.06 95 LYS A CA 1
ATOM 726 C C . LYS A 1 95 ? -3.657 2.990 20.804 1.00 98.06 95 LYS A C 1
ATOM 728 O O . LYS A 1 95 ? -3.561 3.454 21.937 1.00 98.06 95 LYS A O 1
ATOM 733 N N . ALA A 1 96 ? -4.652 3.302 19.977 1.00 97.62 96 ALA A N 1
ATOM 734 C CA . ALA A 1 96 ? -5.773 4.163 20.342 1.00 97.62 96 ALA A CA 1
ATOM 735 C C . ALA A 1 96 ? -6.822 3.467 21.236 1.00 97.62 96 ALA A C 1
ATOM 737 O O . ALA A 1 96 ? -7.751 4.125 21.703 1.00 97.62 96 ALA A O 1
ATOM 7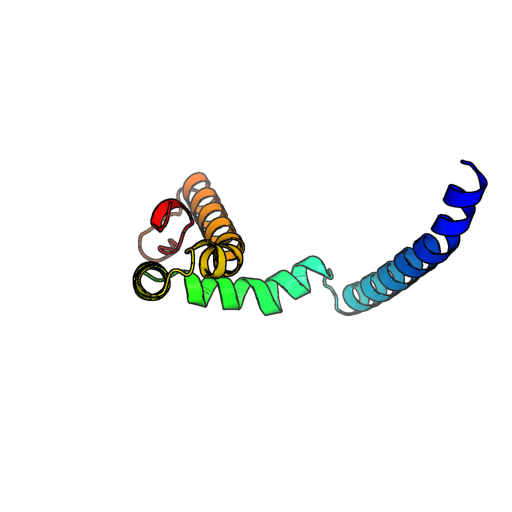38 N N . GLY A 1 97 ? -6.707 2.154 21.474 1.00 97.31 97 GLY A N 1
ATOM 739 C CA . GLY A 1 97 ? -7.709 1.366 22.200 1.00 97.31 97 GLY A CA 1
ATOM 740 C C . GLY A 1 97 ? -9.020 1.180 21.427 1.00 97.31 97 GLY A C 1
ATOM 741 O O . GLY A 1 97 ? -10.061 0.946 22.034 1.00 97.31 97 GLY A O 1
ATOM 742 N N . GLN A 1 98 ? -8.980 1.316 20.101 1.00 96.88 98 GLN A N 1
ATOM 743 C CA . GLN A 1 98 ? -10.141 1.313 19.205 1.00 96.88 98 GLN A CA 1
ATOM 744 C C . GLN A 1 98 ? -10.198 0.089 18.285 1.00 96.88 98 GLN A C 1
ATOM 746 O O . GLN A 1 98 ? -11.118 -0.011 17.478 1.00 96.88 98 GLN A O 1
ATOM 751 N N . LEU A 1 99 ? -9.237 -0.834 18.375 1.00 96.44 99 LEU A N 1
ATOM 752 C CA . LEU A 1 99 ? -9.229 -2.035 17.542 1.00 96.44 99 LEU A CA 1
ATOM 753 C C . LEU A 1 99 ? -10.363 -2.988 17.950 1.00 96.44 99 LEU A C 1
ATOM 755 O O . LEU A 1 99 ? -10.392 -3.494 19.073 1.00 96.44 99 LEU A O 1
ATOM 759 N N . THR A 1 100 ? -11.271 -3.261 17.019 1.00 94.62 100 THR A N 1
ATOM 760 C CA . THR A 1 100 ? -12.387 -4.200 17.168 1.00 94.62 100 THR A CA 1
ATOM 761 C C . THR A 1 100 ? -12.451 -5.141 15.967 1.00 94.62 100 THR A C 1
ATOM 763 O O . THR A 1 100 ? -11.814 -4.918 14.942 1.00 94.62 100 THR A O 1
ATOM 766 N N . PHE A 1 101 ? -13.258 -6.200 16.055 1.00 88.94 101 PHE A N 1
ATOM 767 C CA . PHE A 1 101 ? -13.493 -7.092 14.914 1.00 88.94 101 PHE A CA 1
ATOM 768 C C . PHE A 1 101 ? -14.210 -6.417 13.734 1.00 88.94 101 PHE A C 1
ATOM 770 O O . PHE A 1 101 ? -14.206 -6.967 12.639 1.00 88.94 101 PHE A O 1
ATOM 777 N N . GLU A 1 102 ? -14.833 -5.255 13.944 1.00 91.00 102 GLU A N 1
ATOM 778 C CA . GLU A 1 102 ? -15.566 -4.537 12.897 1.00 91.00 102 GLU A CA 1
ATOM 779 C C . GLU A 1 102 ? -14.656 -3.641 12.049 1.00 91.00 102 GLU A C 1
ATOM 781 O O . GLU A 1 102 ? -14.938 -3.437 10.871 1.00 91.00 102 GLU A O 1
ATOM 786 N N . ASN A 1 103 ? -13.573 -3.110 12.631 1.00 92.31 103 ASN A N 1
ATOM 787 C CA . ASN A 1 103 ? -12.658 -2.183 11.956 1.00 92.31 103 ASN A CA 1
ATOM 788 C C . ASN A 1 103 ? -11.250 -2.747 11.722 1.00 92.31 103 ASN A C 1
ATOM 790 O O . ASN A 1 103 ? -10.452 -2.106 11.044 1.00 92.31 103 ASN A O 1
ATOM 794 N N . ALA A 1 104 ? -10.935 -3.925 12.263 1.00 93.81 104 ALA A N 1
ATOM 795 C CA . ALA A 1 104 ? -9.657 -4.569 12.021 1.00 93.81 104 ALA A CA 1
ATOM 796 C C . ALA A 1 104 ? -9.562 -5.064 10.574 1.00 93.81 104 ALA A C 1
ATOM 798 O O . ALA 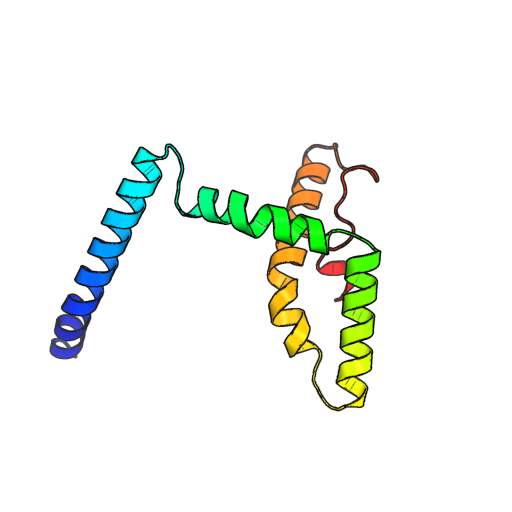A 1 104 ? -10.393 -5.844 10.101 1.00 93.81 104 ALA A O 1
ATOM 799 N N . ASN A 1 105 ? -8.477 -4.698 9.898 1.00 95.81 105 ASN A N 1
ATOM 800 C CA . ASN A 1 105 ? -8.087 -5.351 8.660 1.00 95.81 105 ASN A CA 1
ATOM 801 C C . ASN A 1 105 ? -7.644 -6.780 8.983 1.00 95.81 105 ASN A C 1
ATOM 803 O O . ASN A 1 105 ? -6.684 -6.980 9.723 1.00 95.81 105 ASN A O 1
ATOM 807 N N . VAL A 1 106 ? -8.307 -7.791 8.429 1.00 93.88 106 VAL A N 1
ATOM 808 C CA . VAL A 1 106 ? -7.872 -9.183 8.607 1.00 93.88 106 VAL A CA 1
ATOM 809 C C . VAL A 1 106 ? -6.679 -9.483 7.715 1.00 93.88 106 VAL A C 1
ATOM 811 O O . VAL A 1 106 ? -5.757 -10.178 8.123 1.00 93.88 106 VAL A O 1
ATOM 814 N N . GLY A 1 107 ? -6.673 -8.946 6.497 1.00 94.38 107 GLY A N 1
ATOM 815 C CA . GLY A 1 107 ? -5.560 -9.127 5.585 1.00 94.38 107 GLY A CA 1
ATOM 816 C C . GLY A 1 107 ? -4.362 -8.274 5.952 1.00 94.38 107 GLY A C 1
ATOM 817 O O . GLY A 1 107 ? -4.201 -7.165 5.446 1.00 94.38 107 GLY A O 1
ATOM 818 N N . THR A 1 108 ? -3.514 -8.821 6.814 1.00 95.69 108 THR A N 1
ATOM 819 C CA . THR A 1 108 ? -2.233 -8.245 7.220 1.00 95.69 108 THR A CA 1
ATOM 820 C C . THR A 1 108 ? -1.078 -9.164 6.845 1.00 95.69 108 THR A C 1
ATOM 822 O O . THR A 1 108 ? -1.274 -10.324 6.478 1.00 95.69 108 THR A O 1
ATOM 825 N N . ILE A 1 109 ? 0.149 -8.644 6.931 1.00 93.88 109 ILE A N 1
ATOM 826 C CA . ILE A 1 109 ? 1.346 -9.404 6.551 1.00 93.88 109 ILE A CA 1
ATOM 827 C C . ILE A 1 109 ? 1.516 -10.668 7.411 1.00 93.88 109 ILE A C 1
ATOM 829 O O . ILE A 1 109 ? 1.855 -11.723 6.891 1.00 93.88 109 ILE A O 1
ATOM 833 N N . GLN A 1 110 ? 1.129 -10.605 8.688 1.00 91.19 110 GLN A N 1
ATOM 834 C CA . GLN A 1 110 ? 1.216 -11.720 9.638 1.00 91.19 110 GLN A CA 1
ATOM 835 C C . GLN A 1 110 ? 0.335 -12.921 9.268 1.00 91.19 110 GLN A C 1
ATOM 837 O O . GLN A 1 110 ? 0.513 -13.996 9.828 1.00 91.19 110 GLN A O 1
ATOM 842 N N . MET A 1 111 ? -0.634 -12.749 8.366 1.00 89.88 111 MET A N 1
ATOM 843 C CA . MET A 1 111 ? -1.516 -13.836 7.938 1.00 89.88 111 MET A CA 1
ATOM 844 C C . MET A 1 111 ? -0.915 -14.713 6.835 1.00 89.88 111 MET A C 1
ATOM 846 O O . MET A 1 111 ? -1.472 -15.770 6.540 1.00 89.88 111 MET A O 1
ATOM 850 N N . ILE A 1 112 ? 0.162 -14.259 6.189 1.00 85.44 112 ILE A N 1
ATOM 851 C CA . ILE A 1 112 ? 0.817 -14.968 5.079 1.00 85.44 112 ILE A CA 1
ATOM 852 C C . ILE A 1 112 ? 2.323 -15.186 5.291 1.00 85.44 112 ILE A C 1
ATOM 854 O O . ILE A 1 112 ? 2.964 -15.747 4.400 1.00 85.44 112 ILE A O 1
ATOM 858 N N . ASP A 1 113 ? 2.862 -14.711 6.418 1.00 74.19 113 ASP A N 1
ATOM 859 C CA . ASP A 1 113 ? 4.237 -14.965 6.874 1.00 74.19 113 ASP A CA 1
ATOM 860 C C . ASP A 1 113 ? 4.413 -16.391 7.426 1.00 74.19 113 ASP A C 1
ATOM 862 O O . ASP A 1 113 ? 3.455 -16.939 8.024 1.00 74.19 113 ASP A O 1
#

Radius of gyration: 20.01 Å; chains: 1; bounding box: 51×50×38 Å

Foldseek 3Di:
DVVVVVVVVVVVVVVVVVLVVQQVVQVVVVHGPVVCCCVVPLVVLLVCQLDPVNLVVLVVCQVVVVVVVHHSCVVCVVCQVSQQVLVVVQVVCVVVVNRDPVPRRNRHPVSVD

Sequence (113 aa):
MVSKSFTALVPGIIVVLISLILNGIFLFMGTTMHDFIYTVLQVPLQGLTSSVQAITMVATLNGLLWWFGIHPIVVNSIVNPLLNANAIENLELFKAGQLTFENANVGTIQMID

pLDDT: mean 93.73, std 5.25, range [64.69, 98.06]